Protein AF-A0A2K2UAL9-F1 (afdb_monomer_lite)

Secondary structure (DSSP, 8-state):
---------HHHHHHHHHHHHHHHHHHTGGG--HHHHHHHHHHHHGGGEEEEEGGGHHHHHHHHTT--PPSSSP---SHHHHHHHHTT-SSHHHHHHHTT--HHHHHTGGGEEEEEEE-TTS-EEEEEEES--S-TTS-SEEGGGS-HHHHS-HHHHHHHHHHHHHHT-

Radius of gyration: 18.66 Å; chains: 1; bounding box: 55×44×44 Å

Organism: NCBI:txid2070686

Foldseek 3Di:
DDDDDDDDCVVVVLVVVVVVVVVVVVVVPPPDDLLNVLLVLLVNLPPQKKKAQLLCVLVVVLVVVPQDFDAPPGDDDPSSCVVCVVVVHRDDQVVCVVQVQHDPSNVCSRQWMKMWGAEPVRDIHIDTDGGHQADNRVGIDRPSPGCVSVVDDSVVSVVVSVVRVVRHD

Sequence (169 aa):
MDADGLSPDDGSAASRLLEALVAFVRSAGERWSVQRIAEFAAIAVGDRAEVGDASQYVFHRARREGYDLPPFPLAGCGEIRRFLVDEGVRNLPEWYAKIGIEGEAYVRLHEKTLVSVRSSTGMRTVLLIDGLLYDRQAGFVPLAESDLVRRLDEEELMSLMEFVLSGVR

pLDDT: mean 81.65, std 15.48, range [37.25, 96.75]

Structure (mmCIF, N/CA/C/O backbone):
data_AF-A0A2K2UAL9-F1
#
_entry.id   AF-A0A2K2UAL9-F1
#
loop_
_atom_site.group_PDB
_atom_site.id
_atom_site.type_symbol
_atom_site.label_atom_id
_atom_site.label_alt_id
_atom_site.label_comp_id
_atom_site.label_asym_id
_atom_site.label_entity_id
_atom_site.label_seq_id
_atom_site.pdbx_PDB_ins_code
_atom_site.Cartn_x
_atom_site.Cartn_y
_atom_site.Cartn_z
_atom_site.occupancy
_atom_site.B_iso_or_equiv
_atom_site.auth_seq_id
_atom_site.auth_comp_id
_atom_site.auth_asym_id
_atom_site.auth_atom_id
_atom_site.pdbx_PDB_model_num
ATOM 1 N N . MET A 1 1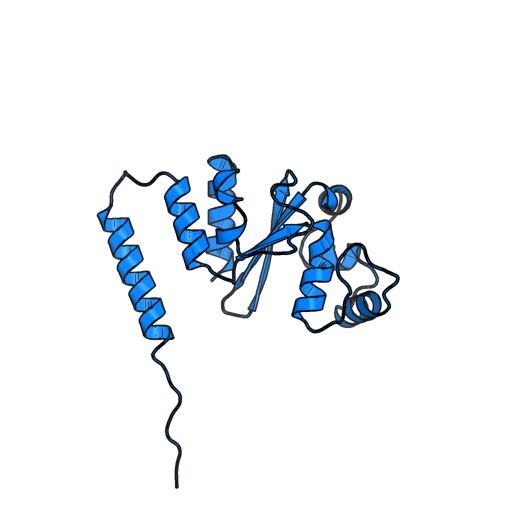 ? -33.705 -27.875 -19.782 1.00 38.97 1 MET A N 1
ATOM 2 C CA . MET A 1 1 ? -32.821 -28.022 -20.949 1.00 38.97 1 MET A CA 1
ATOM 3 C C . MET A 1 1 ? -31.612 -27.173 -20.643 1.00 38.97 1 MET A C 1
ATOM 5 O O . MET A 1 1 ? -31.781 -26.023 -20.256 1.00 38.97 1 MET A O 1
ATOM 9 N N . ASP A 1 2 ? -30.481 -27.852 -20.606 1.00 38.34 2 ASP A N 1
ATOM 10 C CA . ASP A 1 2 ? -29.328 -27.591 -19.756 1.00 38.34 2 ASP A CA 1
ATOM 11 C C . ASP A 1 2 ? -28.426 -26.433 -20.193 1.00 38.34 2 ASP A C 1
ATOM 13 O O . ASP A 1 2 ? -28.586 -25.848 -21.261 1.00 38.34 2 ASP A O 1
ATOM 17 N N . ALA A 1 3 ? -27.514 -26.117 -19.275 1.00 52.34 3 ALA A N 1
ATOM 18 C CA . ALA A 1 3 ? -26.503 -25.075 -19.296 1.00 52.34 3 ALA A CA 1
ATOM 19 C C . ALA A 1 3 ? -25.585 -25.077 -20.530 1.00 52.34 3 ALA A C 1
ATOM 21 O O . ALA A 1 3 ? -25.175 -26.129 -21.003 1.00 52.34 3 ALA A O 1
ATOM 22 N N . ASP A 1 4 ? -25.169 -23.875 -20.924 1.00 42.75 4 ASP A N 1
ATOM 23 C CA . ASP A 1 4 ? -23.900 -23.579 -21.596 1.00 42.75 4 ASP A CA 1
ATOM 24 C C . ASP A 1 4 ? -23.633 -22.091 -21.328 1.00 42.75 4 ASP A C 1
ATOM 26 O O . ASP A 1 4 ? -24.502 -21.254 -21.549 1.00 42.75 4 ASP A O 1
ATOM 30 N N . GLY A 1 5 ? -22.520 -21.623 -20.787 1.00 37.25 5 GLY A N 1
ATOM 31 C CA . GLY A 1 5 ? -21.232 -22.215 -20.471 1.00 37.25 5 GLY A CA 1
ATOM 32 C C . GLY A 1 5 ? -20.330 -20.997 -20.263 1.00 37.25 5 GLY A C 1
ATOM 33 O O . GLY A 1 5 ? -20.264 -20.128 -21.131 1.00 37.25 5 GLY A O 1
ATOM 34 N N . LEU A 1 6 ? -19.755 -20.850 -19.067 1.00 40.94 6 LEU A N 1
ATOM 35 C CA . LEU A 1 6 ? -18.896 -19.719 -18.720 1.00 40.94 6 LEU A CA 1
ATOM 36 C C . LEU A 1 6 ? -17.781 -19.526 -19.758 1.00 40.94 6 LEU A C 1
ATOM 38 O O . LEU A 1 6 ? -17.140 -20.491 -20.166 1.00 40.94 6 LEU A O 1
ATOM 42 N N . SER A 1 7 ? -17.514 -18.259 -20.082 1.00 56.41 7 SER A N 1
ATOM 43 C CA . SER A 1 7 ? -16.266 -17.783 -20.687 1.00 56.41 7 SER A CA 1
ATOM 44 C C . SER A 1 7 ? -15.042 -18.322 -19.936 1.00 56.41 7 SER A C 1
ATOM 46 O O . SER A 1 7 ? -15.002 -18.216 -18.705 1.00 56.41 7 SER A O 1
ATOM 48 N N . PRO A 1 8 ? -14.022 -18.829 -20.653 1.00 45.06 8 PRO A N 1
ATOM 49 C CA . PRO A 1 8 ? -12.687 -18.889 -20.087 1.00 45.06 8 PRO A CA 1
ATOM 50 C C . PRO A 1 8 ? -11.619 -18.626 -21.164 1.00 45.06 8 PRO A C 1
ATOM 52 O O . PRO A 1 8 ? -10.927 -19.556 -21.568 1.00 45.06 8 PRO A O 1
ATOM 55 N N . ASP A 1 9 ? -11.464 -17.390 -21.651 1.00 49.78 9 ASP A N 1
ATOM 56 C CA . ASP A 1 9 ? -10.311 -17.063 -22.525 1.00 49.78 9 ASP A CA 1
ATOM 57 C C . ASP A 1 9 ? -9.413 -15.924 -21.999 1.00 49.78 9 ASP A C 1
ATOM 59 O O . ASP A 1 9 ? -8.251 -15.817 -22.394 1.00 49.78 9 ASP A O 1
ATOM 63 N N . ASP A 1 10 ? -9.851 -15.163 -20.990 1.00 51.22 10 ASP A N 1
ATOM 64 C CA . ASP A 1 10 ? -9.027 -14.096 -20.392 1.00 51.22 10 ASP A CA 1
ATOM 65 C C . ASP A 1 10 ? -7.829 -14.646 -19.598 1.00 51.22 10 ASP A C 1
ATOM 67 O O . ASP A 1 10 ? -6.720 -14.110 -19.661 1.00 51.22 10 ASP A O 1
ATOM 71 N N . GLY A 1 11 ? -8.010 -15.780 -18.910 1.00 50.09 11 GLY A N 1
ATOM 72 C CA . GLY A 1 11 ? -6.922 -16.472 -18.207 1.00 50.09 11 GLY A CA 1
ATOM 73 C C . GLY A 1 11 ? -5.873 -17.053 -19.160 1.00 50.09 11 GLY A C 1
ATOM 74 O O . GLY A 1 11 ? -4.690 -17.106 -18.830 1.00 50.09 11 GLY A O 1
ATOM 75 N N . SER A 1 12 ? -6.291 -17.422 -20.374 1.00 60.47 12 SER A N 1
ATOM 76 C CA . SER A 1 12 ? -5.420 -17.957 -21.421 1.00 60.47 12 SER A CA 1
ATOM 77 C C . SER A 1 12 ? -4.613 -16.849 -22.097 1.00 60.47 12 SER A C 1
ATOM 79 O O . SER A 1 12 ? -3.424 -17.025 -22.355 1.00 60.47 12 SER A O 1
ATOM 81 N N . ALA A 1 13 ? -5.220 -15.683 -22.335 1.00 54.47 13 ALA A N 1
ATOM 82 C CA . ALA A 1 13 ? -4.530 -14.518 -22.881 1.00 54.47 13 ALA A CA 1
ATOM 83 C C . ALA A 1 13 ? -3.502 -13.940 -21.896 1.00 54.47 13 ALA A C 1
ATOM 85 O O . ALA A 1 13 ? -2.363 -13.692 -22.285 1.00 54.47 13 ALA A O 1
ATOM 86 N N . ALA A 1 14 ? -3.863 -13.791 -20.618 1.00 53.94 14 ALA A N 1
ATOM 87 C CA . ALA A 1 14 ? -2.946 -13.320 -19.580 1.00 53.94 14 ALA A CA 1
ATOM 88 C C . ALA A 1 14 ? -1.774 -14.292 -19.359 1.00 53.94 14 ALA A C 1
ATOM 90 O O . ALA A 1 14 ? -0.629 -13.863 -19.219 1.00 53.94 14 ALA A O 1
ATOM 91 N N . SER A 1 15 ? -2.041 -15.601 -19.390 1.00 56.06 15 SER A N 1
ATOM 92 C CA . SER A 1 15 ? -1.007 -16.632 -19.267 1.00 56.06 15 SER A CA 1
ATOM 93 C C . SER A 1 15 ? -0.085 -16.664 -20.494 1.00 56.06 15 SER A C 1
ATOM 95 O O . SER A 1 15 ? 1.132 -16.661 -20.333 1.00 56.06 15 SER A O 1
ATOM 97 N N . ARG A 1 16 ? -0.632 -16.538 -21.713 1.00 65.81 16 ARG A N 1
ATOM 98 C CA . ARG A 1 16 ? 0.150 -16.387 -22.954 1.00 65.81 16 ARG A CA 1
ATOM 99 C C . ARG A 1 16 ? 0.985 -15.107 -22.971 1.00 65.81 16 ARG A C 1
ATOM 101 O O . ARG A 1 16 ? 2.118 -15.127 -23.446 1.00 65.81 16 ARG A O 1
ATOM 108 N N . LEU A 1 17 ? 0.452 -14.006 -22.438 1.00 66.94 17 LEU A N 1
ATOM 109 C CA . LEU A 1 17 ? 1.187 -12.752 -22.296 1.00 66.94 17 LEU A CA 1
ATOM 110 C C . LEU A 1 17 ? 2.360 -12.940 -21.333 1.00 66.94 17 LEU A C 1
ATOM 112 O O . LEU A 1 17 ? 3.479 -12.586 -21.680 1.00 66.94 17 LEU A O 1
ATOM 116 N N . LEU A 1 18 ? 2.124 -13.559 -20.172 1.00 63.22 18 LEU A N 1
ATOM 117 C CA . LEU A 1 18 ? 3.150 -13.861 -19.174 1.00 63.22 18 LEU A CA 1
ATOM 118 C C . LEU A 1 18 ? 4.236 -14.794 -19.733 1.00 63.22 18 LEU A C 1
ATOM 120 O O . LEU A 1 18 ? 5.419 -14.552 -19.521 1.00 63.22 18 LEU A O 1
ATOM 124 N N . GLU A 1 19 ? 3.863 -15.826 -20.488 1.00 65.88 19 GLU A N 1
ATOM 125 C CA . GLU A 1 19 ? 4.807 -16.753 -21.120 1.00 65.88 19 GLU A CA 1
ATOM 126 C C . GLU A 1 19 ? 5.637 -16.086 -22.222 1.00 65.88 19 GLU A C 1
ATOM 128 O O . GLU A 1 19 ? 6.861 -16.240 -22.246 1.00 65.88 19 GLU A O 1
ATOM 133 N N . ALA A 1 20 ? 5.006 -15.302 -23.103 1.00 65.38 20 ALA A N 1
ATOM 134 C CA . ALA A 1 20 ? 5.695 -14.556 -24.158 1.00 65.38 20 ALA A CA 1
ATOM 135 C C . ALA A 1 20 ? 6.694 -13.546 -23.581 1.00 65.38 20 ALA A C 1
ATOM 137 O O . ALA A 1 20 ? 7.766 -13.317 -24.129 1.00 65.38 20 ALA A O 1
ATOM 138 N N . LEU A 1 21 ? 6.355 -12.982 -22.435 1.00 65.31 21 LEU A N 1
ATOM 139 C CA . LEU A 1 21 ? 7.106 -11.984 -21.694 1.00 65.31 21 LEU A CA 1
ATOM 140 C C . LEU A 1 21 ? 8.259 -12.615 -20.910 1.00 65.31 21 LEU A C 1
ATOM 142 O O . LEU A 1 21 ? 9.374 -12.106 -20.958 1.00 65.31 21 LEU A O 1
ATOM 146 N N . VAL A 1 22 ? 8.051 -13.785 -20.300 1.00 66.50 22 VAL A N 1
ATOM 147 C CA . VAL A 1 22 ? 9.133 -14.606 -19.735 1.00 66.50 22 VAL A CA 1
ATOM 148 C C . VAL A 1 22 ? 10.107 -15.039 -20.835 1.00 66.50 22 VAL A C 1
ATOM 150 O O . VAL A 1 22 ? 11.322 -14.965 -20.646 1.00 66.50 22 VAL A O 1
ATOM 153 N N . ALA A 1 23 ? 9.605 -15.454 -22.001 1.00 66.50 23 ALA A N 1
ATOM 154 C CA . ALA A 1 23 ? 10.432 -15.796 -23.156 1.00 66.50 23 ALA A CA 1
ATOM 155 C C . ALA A 1 23 ? 11.185 -14.572 -23.706 1.00 66.50 23 ALA A C 1
ATOM 157 O O . ALA A 1 23 ? 12.368 -14.671 -24.031 1.00 66.50 23 ALA A O 1
ATOM 158 N N . PHE A 1 24 ? 10.539 -13.406 -23.739 1.00 63.19 24 PHE A N 1
ATOM 159 C CA . PHE A 1 24 ? 11.127 -12.149 -24.189 1.00 63.19 24 PHE A CA 1
ATOM 160 C C . PHE A 1 24 ? 12.234 -11.659 -23.247 1.00 63.19 24 PHE A C 1
ATOM 162 O O . PHE A 1 24 ? 13.337 -11.365 -23.708 1.00 63.19 24 PHE A O 1
ATOM 169 N N . VAL A 1 25 ? 12.000 -11.668 -21.932 1.00 64.19 25 VAL A N 1
ATOM 170 C CA . VAL A 1 25 ? 13.009 -11.339 -20.912 1.00 64.19 25 VAL A CA 1
ATOM 171 C C . VAL A 1 25 ? 14.205 -12.289 -21.008 1.00 64.19 25 VAL A C 1
ATOM 173 O O . VAL A 1 25 ? 15.347 -11.836 -21.023 1.00 64.19 25 VAL A O 1
ATOM 176 N N . ARG A 1 26 ? 13.966 -13.597 -21.176 1.00 61.97 26 ARG A N 1
ATOM 177 C CA . ARG A 1 26 ? 15.039 -14.585 -21.399 1.00 61.97 26 ARG A CA 1
ATOM 178 C C . ARG A 1 26 ? 15.808 -14.343 -22.698 1.00 61.97 26 ARG A C 1
ATOM 180 O O . ARG A 1 26 ? 17.014 -14.567 -22.734 1.00 61.97 26 ARG A O 1
ATOM 187 N N . SER A 1 27 ? 15.135 -13.876 -23.750 1.00 61.75 27 SER A N 1
ATOM 188 C CA . SER A 1 27 ? 15.766 -13.578 -25.043 1.00 61.75 27 SER A CA 1
ATOM 189 C C . SER A 1 27 ? 16.626 -12.309 -25.029 1.00 61.75 27 SER A C 1
ATOM 191 O O . SER A 1 27 ? 17.496 -12.148 -25.883 1.00 61.75 27 SER A O 1
ATOM 193 N N . ALA A 1 28 ? 16.411 -11.411 -24.064 1.00 57.44 28 ALA A N 1
ATOM 194 C CA . ALA A 1 28 ? 17.055 -10.104 -24.039 1.00 57.44 28 ALA A CA 1
ATOM 195 C C . ALA A 1 28 ? 18.446 -10.068 -23.364 1.00 57.44 28 ALA A C 1
ATOM 197 O O . ALA A 1 28 ? 19.136 -9.051 -23.476 1.00 57.44 28 ALA A O 1
ATOM 198 N N . GLY A 1 29 ? 18.895 -11.158 -22.726 1.00 61.84 29 GLY A N 1
ATOM 199 C CA . GLY A 1 29 ? 20.234 -11.273 -22.117 1.00 61.84 29 GLY A CA 1
ATOM 200 C C . GLY A 1 29 ? 20.535 -10.242 -21.007 1.00 61.84 29 GLY A C 1
ATOM 201 O O . GLY A 1 29 ? 19.619 -9.677 -20.419 1.00 61.84 29 GLY A O 1
ATOM 202 N N . GLU A 1 30 ? 21.824 -9.962 -20.745 1.00 56.22 30 GLU A N 1
ATOM 203 C CA . GLU A 1 30 ? 22.373 -9.056 -19.695 1.00 56.22 30 GLU A CA 1
ATOM 204 C C . GLU A 1 30 ? 21.980 -7.557 -19.804 1.00 56.22 30 GLU A C 1
ATOM 206 O O . GLU A 1 30 ? 22.564 -6.703 -19.143 1.00 56.22 30 GLU A O 1
ATOM 211 N N . ARG A 1 31 ? 21.028 -7.173 -20.662 1.00 56.81 31 ARG A N 1
ATOM 212 C CA . ARG A 1 31 ? 20.829 -5.765 -21.073 1.00 56.81 31 ARG A CA 1
ATOM 213 C C . ARG A 1 31 ? 19.718 -5.004 -20.361 1.00 56.81 31 ARG A C 1
ATOM 215 O O . ARG A 1 31 ? 19.489 -3.839 -20.688 1.00 56.81 31 ARG A O 1
ATOM 222 N N . TRP A 1 32 ? 19.001 -5.627 -19.436 1.00 64.94 32 TRP A N 1
ATOM 223 C CA . TRP A 1 32 ? 17.964 -4.925 -18.689 1.00 64.94 32 TRP A CA 1
ATOM 224 C C . TRP A 1 32 ? 18.550 -4.411 -17.384 1.00 64.94 32 TRP A C 1
ATOM 226 O O . TRP A 1 32 ? 18.975 -5.198 -16.544 1.00 64.94 32 TRP A O 1
ATOM 236 N N . SER A 1 33 ? 18.557 -3.089 -17.210 1.00 77.88 33 SER A N 1
ATOM 237 C CA . SER A 1 33 ? 18.779 -2.520 -15.885 1.00 77.88 33 SER A CA 1
ATOM 238 C C . SER A 1 33 ? 17.680 -3.014 -14.940 1.00 77.88 33 SER A C 1
ATOM 240 O O . SER A 1 33 ? 16.538 -3.220 -15.370 1.00 77.88 33 SER A O 1
ATOM 242 N N . VAL A 1 34 ? 18.007 -3.161 -13.651 1.00 78.56 34 VAL A N 1
ATOM 243 C CA . VAL A 1 34 ? 17.043 -3.489 -12.579 1.00 78.56 34 VAL A CA 1
ATOM 244 C C . VAL A 1 34 ? 15.798 -2.603 -12.685 1.00 78.56 34 VAL A C 1
ATOM 246 O O . VAL A 1 34 ? 14.670 -3.072 -12.560 1.00 78.56 34 VAL A O 1
ATOM 249 N N . GLN A 1 35 ? 16.002 -1.344 -13.070 1.00 84.38 35 GLN A N 1
ATOM 250 C CA . GLN A 1 35 ? 14.947 -0.376 -13.319 1.00 84.38 35 GLN A CA 1
ATOM 251 C C . GLN A 1 35 ? 13.943 -0.799 -14.393 1.00 84.38 35 GLN A C 1
ATOM 253 O O . GLN A 1 35 ? 12.743 -0.763 -14.141 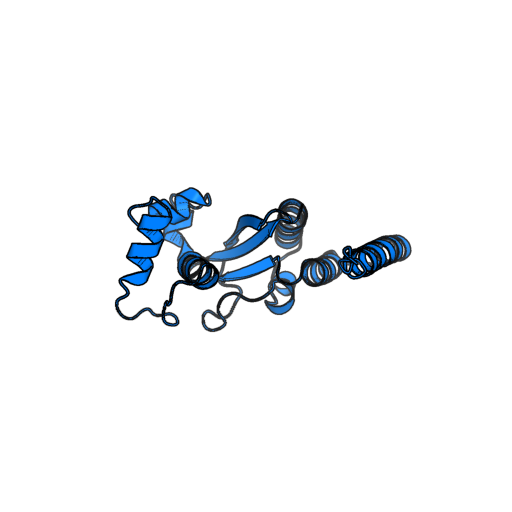1.00 84.38 35 GLN A O 1
ATOM 258 N N . ARG A 1 36 ? 14.392 -1.265 -15.565 1.00 83.88 36 ARG A N 1
ATOM 259 C CA . ARG A 1 36 ? 13.456 -1.712 -16.609 1.00 83.88 36 ARG A CA 1
ATOM 260 C C . ARG A 1 36 ? 12.706 -2.979 -16.221 1.00 83.88 36 ARG A C 1
ATOM 262 O O . ARG A 1 36 ? 11.542 -3.125 -16.585 1.00 83.88 36 ARG A O 1
ATOM 269 N N . ILE A 1 37 ? 13.361 -3.895 -15.507 1.00 83.12 37 ILE A N 1
ATOM 270 C CA . ILE A 1 37 ? 12.702 -5.104 -14.989 1.00 83.12 37 ILE A CA 1
ATOM 271 C C . ILE A 1 37 ? 11.601 -4.700 -14.009 1.00 83.12 37 ILE A C 1
ATOM 273 O O . ILE A 1 37 ? 10.492 -5.222 -14.088 1.00 83.12 37 ILE A O 1
ATOM 277 N N . ALA A 1 38 ? 11.882 -3.736 -13.135 1.00 87.31 38 ALA A N 1
ATOM 278 C CA . ALA A 1 38 ? 10.919 -3.262 -12.160 1.00 87.31 38 ALA A CA 1
ATOM 279 C C . ALA A 1 38 ? 9.754 -2.481 -12.782 1.00 87.31 38 ALA A C 1
ATOM 281 O O . ALA A 1 38 ? 8.606 -2.709 -12.406 1.00 87.31 38 ALA A O 1
ATOM 282 N N . GLU A 1 39 ? 10.013 -1.614 -13.767 1.00 88.56 39 GLU A N 1
ATOM 283 C CA . GLU A 1 39 ? 8.954 -0.922 -14.519 1.00 88.56 39 GLU A CA 1
ATOM 284 C C . GLU A 1 39 ? 8.028 -1.942 -15.187 1.00 88.56 39 GLU A C 1
ATOM 286 O O . GLU A 1 39 ? 6.803 -1.840 -15.124 1.00 88.56 39 GLU A O 1
ATOM 291 N N . PHE A 1 40 ? 8.626 -2.973 -15.780 1.00 84.75 40 PHE A N 1
ATOM 292 C CA . PHE A 1 40 ? 7.890 -4.043 -16.417 1.00 84.75 40 PHE A CA 1
ATOM 293 C C . PHE A 1 40 ? 7.043 -4.841 -15.410 1.00 84.75 40 PHE A C 1
ATOM 295 O O . PHE A 1 40 ? 5.855 -5.081 -15.637 1.00 84.75 40 PHE A O 1
ATOM 302 N N . ALA A 1 41 ? 7.636 -5.240 -14.283 1.00 86.62 41 ALA A N 1
ATOM 303 C CA . ALA A 1 41 ? 6.936 -5.958 -13.225 1.00 86.62 41 ALA A CA 1
ATOM 304 C C . ALA A 1 41 ? 5.765 -5.134 -12.667 1.00 86.62 41 ALA A C 1
ATOM 306 O O . ALA A 1 41 ? 4.671 -5.672 -12.511 1.00 86.62 41 ALA A O 1
ATOM 307 N N . ALA A 1 42 ? 5.951 -3.829 -12.451 1.00 89.31 42 ALA A N 1
ATOM 308 C CA . ALA A 1 42 ? 4.888 -2.929 -12.011 1.00 89.31 42 ALA A CA 1
ATOM 309 C C . ALA A 1 42 ? 3.693 -2.925 -12.981 1.00 89.31 42 ALA A C 1
ATOM 311 O O . ALA A 1 42 ? 2.547 -3.008 -12.538 1.00 89.31 42 ALA A O 1
ATOM 312 N N . ILE A 1 43 ? 3.948 -2.906 -14.295 1.00 89.38 43 ILE A N 1
ATOM 313 C CA . ILE A 1 43 ? 2.900 -2.998 -15.326 1.00 89.38 43 ILE A CA 1
ATOM 314 C C . ILE A 1 43 ? 2.191 -4.359 -15.271 1.00 89.38 43 ILE A C 1
ATOM 316 O O . ILE A 1 43 ? 0.964 -4.415 -15.284 1.00 89.38 43 ILE A O 1
ATOM 320 N N . ALA A 1 44 ? 2.944 -5.460 -15.189 1.00 87.06 44 ALA A N 1
ATOM 321 C CA . ALA A 1 44 ? 2.387 -6.816 -15.192 1.00 87.06 44 ALA A CA 1
ATOM 322 C C . ALA A 1 44 ? 1.549 -7.136 -13.941 1.00 87.06 44 ALA A C 1
ATOM 324 O O . ALA A 1 44 ? 0.633 -7.962 -13.977 1.00 87.06 44 ALA A O 1
ATOM 325 N N . VAL A 1 45 ? 1.865 -6.500 -12.814 1.00 87.56 45 VAL A N 1
ATOM 326 C CA . VAL A 1 45 ? 1.106 -6.655 -11.570 1.00 87.56 45 VAL A CA 1
ATOM 327 C C . VAL A 1 45 ? -0.222 -5.894 -11.633 1.00 87.56 45 VAL A C 1
ATOM 329 O O . VAL A 1 45 ? -1.212 -6.381 -11.078 1.00 87.56 45 VAL A O 1
ATOM 332 N N . GLY A 1 46 ? -0.271 -4.783 -12.374 1.00 89.56 46 GLY A N 1
ATOM 333 C CA . GLY A 1 46 ? -1.487 -4.015 -12.627 1.00 89.56 46 GLY A CA 1
ATOM 334 C C . GLY A 1 46 ? -2.073 -3.410 -11.351 1.00 89.56 46 GLY A C 1
ATOM 335 O O . GLY A 1 46 ? -1.347 -2.922 -10.489 1.00 89.56 46 GLY A O 1
ATOM 336 N N . ASP A 1 47 ? -3.397 -3.491 -11.203 1.00 90.38 47 ASP A N 1
ATOM 337 C CA . ASP A 1 47 ? -4.149 -2.957 -10.054 1.00 90.38 47 ASP A CA 1
ATOM 338 C C . ASP A 1 47 ? -3.909 -3.716 -8.734 1.00 90.38 47 ASP A C 1
ATOM 340 O O . ASP A 1 47 ? -4.441 -3.346 -7.686 1.00 90.38 47 ASP A O 1
ATOM 344 N N . ARG A 1 48 ? -3.142 -4.812 -8.775 1.00 92.94 48 ARG A N 1
ATOM 345 C CA . ARG A 1 48 ? -2.837 -5.621 -7.592 1.00 92.94 48 ARG A CA 1
ATOM 346 C C . ARG A 1 48 ? -1.764 -4.996 -6.716 1.00 92.94 48 ARG A C 1
ATOM 348 O O . ARG A 1 48 ? -1.697 -5.383 -5.556 1.00 92.94 48 ARG A O 1
ATOM 355 N N . ALA A 1 49 ? -0.949 -4.080 -7.239 1.00 94.81 49 ALA A N 1
ATOM 356 C CA . ALA A 1 49 ? 0.007 -3.312 -6.452 1.00 94.81 49 ALA A CA 1
ATOM 357 C C . ALA A 1 49 ? -0.379 -1.834 -6.476 1.00 94.81 49 ALA A C 1
ATOM 359 O O . ALA A 1 49 ? -0.428 -1.223 -7.541 1.00 94.81 49 ALA A O 1
ATOM 360 N N . GLU A 1 50 ? -0.625 -1.264 -5.302 1.00 95.12 50 GLU A N 1
ATOM 361 C CA . GLU A 1 50 ? -1.011 0.136 -5.128 1.00 95.12 50 GLU A CA 1
ATOM 362 C C . GLU A 1 50 ? -0.012 0.854 -4.218 1.00 95.12 50 GLU A C 1
ATOM 364 O O . GLU A 1 50 ? 0.511 0.268 -3.269 1.00 95.12 50 GLU A O 1
ATOM 369 N N . VAL A 1 51 ? 0.226 2.134 -4.486 1.00 94.56 51 VAL A N 1
ATOM 370 C CA . VAL A 1 51 ? 1.170 2.988 -3.760 1.00 94.56 51 VAL A CA 1
ATOM 371 C C . VAL A 1 51 ? 0.454 4.235 -3.274 1.00 94.56 51 VAL A C 1
ATOM 373 O O . VAL A 1 51 ? -0.325 4.827 -4.020 1.00 94.56 51 VAL A O 1
ATOM 376 N N . GLY A 1 52 ? 0.734 4.657 -2.043 1.00 93.00 52 GLY A N 1
ATOM 377 C CA . GLY A 1 52 ? 0.184 5.895 -1.504 1.00 93.00 52 GLY A CA 1
ATOM 378 C C . GLY A 1 52 ? 0.678 6.235 -0.102 1.00 93.00 52 GLY A C 1
ATOM 379 O O . GLY A 1 52 ? 1.674 5.697 0.388 1.00 93.00 52 GLY A O 1
ATOM 380 N N . ASP A 1 53 ? -0.052 7.142 0.548 1.00 92.19 53 ASP A N 1
ATOM 381 C CA . ASP A 1 53 ? 0.243 7.615 1.903 1.00 92.19 53 ASP A CA 1
ATOM 382 C C . ASP A 1 53 ? 0.018 6.513 2.916 1.00 92.19 53 ASP A C 1
ATOM 384 O O . ASP A 1 53 ? -1.121 6.075 3.117 1.00 92.19 53 ASP A O 1
ATOM 388 N N . ALA A 1 54 ? 1.083 6.110 3.608 1.00 93.38 54 ALA A N 1
ATOM 389 C CA . ALA A 1 54 ? 0.958 5.111 4.650 1.00 93.38 54 ALA A CA 1
ATOM 390 C C . A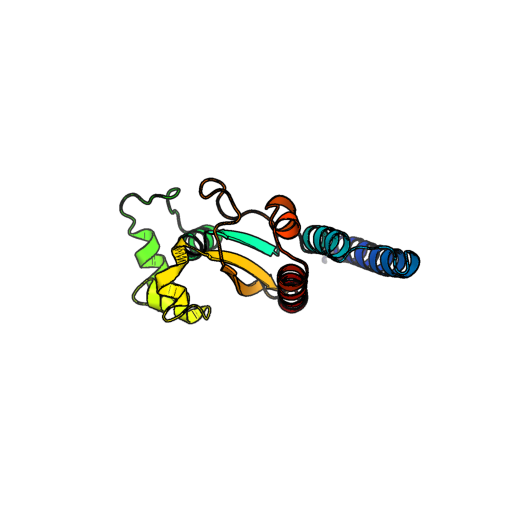LA A 1 54 ? -0.037 5.558 5.729 1.00 93.38 54 ALA A C 1
ATOM 392 O O . ALA A 1 54 ? -0.818 4.737 6.198 1.00 93.38 54 ALA A O 1
ATOM 393 N N . SER A 1 55 ? -0.094 6.853 6.063 1.00 90.44 55 SER A N 1
ATOM 394 C CA . SER A 1 55 ? -1.039 7.380 7.056 1.00 90.44 55 SER A CA 1
ATOM 395 C C . SER A 1 55 ? -2.501 7.342 6.596 1.00 90.44 55 SER A C 1
ATOM 397 O O . SER A 1 55 ? -3.406 7.282 7.434 1.00 90.44 55 SER A O 1
ATOM 399 N N . GLN A 1 56 ? -2.753 7.323 5.282 1.00 89.94 56 GLN A N 1
ATOM 400 C CA . GLN A 1 56 ? -4.105 7.308 4.715 1.00 89.94 56 GLN A CA 1
ATOM 401 C C . GLN A 1 56 ? -4.581 5.908 4.309 1.00 89.94 56 GLN A C 1
ATOM 403 O O . GLN A 1 56 ? -5.732 5.753 3.887 1.00 89.94 56 GLN A O 1
ATOM 408 N N . TYR A 1 57 ? -3.736 4.883 4.447 1.00 92.94 57 TYR A N 1
ATOM 409 C CA . TYR A 1 57 ? -4.027 3.539 3.952 1.00 92.94 57 TYR A CA 1
ATOM 410 C C . TYR A 1 57 ? -5.289 2.931 4.566 1.00 92.94 57 TYR A C 1
ATOM 412 O O . TYR A 1 57 ? -6.096 2.336 3.856 1.00 92.94 57 TYR A O 1
ATOM 420 N N . VAL A 1 58 ? -5.525 3.151 5.860 1.00 92.44 58 VAL A N 1
ATOM 421 C CA . VAL A 1 58 ? -6.757 2.708 6.530 1.00 92.44 58 VAL A CA 1
ATOM 422 C C . VAL A 1 58 ? -8.027 3.240 5.851 1.00 92.44 58 VAL A C 1
ATOM 424 O O . VAL A 1 58 ? -8.991 2.502 5.662 1.00 92.44 58 VAL A O 1
ATOM 427 N N . PHE A 1 59 ? -8.020 4.500 5.406 1.00 90.06 59 PHE A N 1
ATOM 428 C CA . PHE A 1 59 ? -9.169 5.113 4.739 1.00 90.06 59 PHE A CA 1
ATOM 429 C C . PHE A 1 59 ? -9.322 4.596 3.314 1.00 90.06 59 PHE A C 1
ATOM 431 O O . PHE A 1 59 ? -10.440 4.345 2.872 1.00 90.06 59 PHE A O 1
ATOM 438 N N . HIS A 1 60 ? -8.208 4.396 2.604 1.00 91.31 60 HIS A N 1
ATOM 439 C CA . HIS A 1 60 ? -8.214 3.718 1.307 1.00 91.31 60 HIS A CA 1
ATOM 440 C C . HIS A 1 60 ? -8.830 2.320 1.414 1.00 91.31 60 HIS A C 1
ATOM 442 O O . HIS A 1 60 ? -9.715 1.966 0.634 1.00 91.31 60 HIS A O 1
ATOM 448 N N . ARG A 1 61 ? -8.431 1.546 2.428 1.00 92.31 61 ARG A N 1
ATOM 449 C CA . ARG A 1 61 ? -8.936 0.187 2.646 1.00 92.31 61 ARG A CA 1
ATOM 450 C C . ARG A 1 61 ? -10.416 0.160 2.980 1.00 92.31 61 ARG A C 1
ATOM 452 O O . ARG A 1 61 ? -11.138 -0.589 2.331 1.00 92.31 61 ARG A O 1
ATOM 459 N N . ALA A 1 62 ? -10.865 1.019 3.886 1.00 91.75 62 ALA A N 1
ATOM 460 C CA . ALA A 1 62 ? -12.280 1.146 4.202 1.00 91.75 62 ALA A CA 1
ATOM 461 C C . ALA A 1 62 ? -13.114 1.550 2.966 1.00 91.75 62 ALA A C 1
ATOM 463 O O . ALA A 1 62 ? -14.144 0.937 2.698 1.00 91.75 62 ALA A O 1
ATOM 464 N N . ARG A 1 63 ? -12.651 2.492 2.126 1.00 90.00 63 ARG A N 1
ATOM 465 C CA . ARG A 1 63 ? -13.356 2.826 0.867 1.00 90.00 63 ARG A CA 1
ATOM 466 C C . ARG A 1 63 ? -13.428 1.643 -0.099 1.00 90.00 63 ARG A C 1
ATOM 468 O O . ARG A 1 63 ? -14.473 1.402 -0.695 1.00 90.00 63 ARG A O 1
ATOM 475 N N . ARG A 1 64 ? -12.340 0.875 -0.236 1.00 89.19 64 ARG A N 1
ATOM 476 C CA . ARG A 1 64 ? -12.308 -0.351 -1.059 1.00 89.19 64 ARG A CA 1
ATOM 477 C C . ARG A 1 64 ? -13.266 -1.437 -0.556 1.00 89.19 64 ARG A C 1
ATOM 479 O O . ARG A 1 64 ? -13.631 -2.307 -1.339 1.00 89.19 64 ARG A O 1
ATOM 486 N N . GLU A 1 65 ? -13.666 -1.381 0.710 1.00 89.88 65 GLU A N 1
ATOM 487 C CA . GLU A 1 65 ? -14.639 -2.290 1.330 1.00 89.88 65 GLU A CA 1
ATOM 488 C C . GLU A 1 65 ? -16.065 -1.719 1.358 1.00 89.88 65 GLU A C 1
ATOM 490 O O . GLU A 1 65 ? -16.981 -2.363 1.858 1.00 89.88 65 GLU A O 1
ATOM 495 N N . GLY A 1 66 ? -16.274 -0.544 0.755 1.00 90.12 66 GLY A N 1
ATOM 496 C CA . GLY A 1 66 ? -17.596 0.043 0.540 1.00 90.12 66 GLY A CA 1
ATOM 497 C C . GLY A 1 66 ? -18.046 1.040 1.606 1.00 90.12 66 GLY A C 1
ATOM 498 O O . GLY A 1 66 ? -19.199 1.461 1.5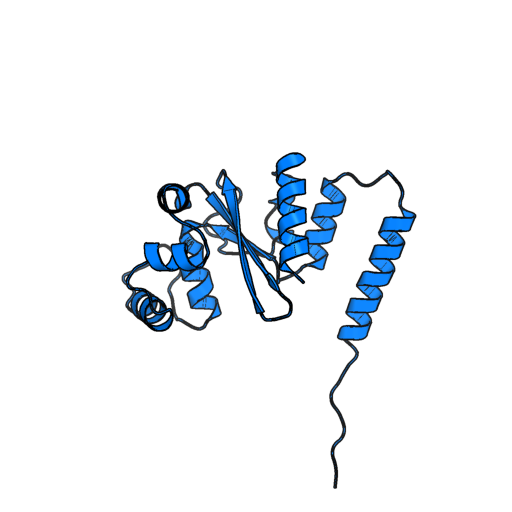74 1.00 90.12 66 GLY A O 1
ATOM 499 N N . TYR A 1 67 ? -17.170 1.444 2.532 1.00 89.50 67 TYR A N 1
ATOM 500 C CA . TYR A 1 67 ? -17.485 2.512 3.485 1.00 89.50 67 TYR A CA 1
ATOM 501 C C . TYR A 1 67 ? -17.437 3.876 2.794 1.00 89.50 67 TYR A C 1
ATOM 503 O O . TYR A 1 67 ? -16.501 4.173 2.043 1.00 89.50 67 TYR A O 1
ATOM 511 N N . ASP A 1 68 ? -18.417 4.727 3.092 1.00 84.62 68 ASP A N 1
ATOM 512 C CA . ASP A 1 68 ? -18.528 6.060 2.502 1.00 84.62 68 ASP A CA 1
ATOM 513 C C . ASP A 1 68 ? -17.716 7.063 3.329 1.00 84.62 68 ASP A C 1
ATOM 515 O O . ASP A 1 68 ? -18.200 7.711 4.259 1.00 84.62 68 ASP A O 1
ATOM 519 N N . LEU A 1 69 ? -16.415 7.122 3.039 1.00 81.81 69 LEU A N 1
ATOM 520 C CA . LEU A 1 69 ? -15.487 8.038 3.693 1.00 81.81 69 LEU A CA 1
ATOM 521 C C . LEU A 1 69 ? -15.170 9.225 2.774 1.00 81.81 69 LEU A C 1
ATOM 523 O O . LEU A 1 69 ? -14.645 9.003 1.675 1.00 81.81 69 LEU A O 1
ATOM 527 N N . PRO A 1 70 ? -15.355 10.480 3.233 1.00 73.38 70 PRO A N 1
ATOM 528 C CA . PRO A 1 70 ? -15.018 11.661 2.453 1.00 73.38 70 PRO A CA 1
ATOM 529 C C . PRO A 1 70 ? -13.517 11.684 2.130 1.00 73.38 70 PRO A C 1
ATOM 531 O O . PRO A 1 70 ? -12.723 11.069 2.856 1.00 73.38 70 PRO A O 1
ATOM 534 N N . PRO A 1 71 ? -13.092 12.374 1.058 1.00 69.06 71 PRO A N 1
ATOM 535 C CA . PRO A 1 71 ? -11.679 12.569 0.744 1.00 69.06 71 PRO A CA 1
ATOM 536 C C . PRO A 1 71 ? -10.917 13.178 1.929 1.00 69.06 71 PRO A C 1
ATOM 538 O O . PRO A 1 71 ? -11.471 13.946 2.713 1.00 69.06 71 PRO A O 1
ATOM 541 N N . PHE A 1 72 ? -9.646 12.812 2.081 1.00 63.00 72 PHE A N 1
ATOM 542 C CA . PHE A 1 72 ? -8.793 13.363 3.134 1.00 63.00 72 PHE A CA 1
ATOM 543 C C . PHE A 1 72 ? -8.447 14.840 2.832 1.00 63.00 72 PHE A C 1
ATOM 545 O O . PHE A 1 72 ? -8.229 15.152 1.659 1.00 63.00 72 PHE A O 1
ATOM 552 N N . PRO A 1 73 ? -8.337 15.745 3.835 1.00 59.38 73 PRO A N 1
ATOM 553 C CA . PRO A 1 73 ? -8.495 15.549 5.285 1.00 59.38 73 PRO A CA 1
ATOM 554 C C . PRO A 1 73 ? -9.958 15.411 5.750 1.00 59.38 73 PRO A C 1
ATOM 556 O O . PRO A 1 73 ? -10.856 16.093 5.268 1.00 59.38 73 PRO A O 1
ATOM 559 N N . LEU A 1 74 ? -10.191 14.508 6.710 1.00 63.16 74 LEU A N 1
ATOM 560 C CA . LEU A 1 74 ? -11.523 14.013 7.085 1.00 63.16 74 LEU A CA 1
ATOM 561 C C . LEU A 1 74 ? -12.331 15.008 7.929 1.00 63.16 74 LEU A C 1
ATOM 563 O O . LEU A 1 74 ? -11.924 15.379 9.031 1.00 63.16 74 LEU A O 1
ATOM 567 N N . ALA A 1 75 ? -13.543 15.333 7.481 1.00 52.50 75 ALA A N 1
ATOM 568 C CA . ALA A 1 75 ? -14.558 15.967 8.315 1.00 52.50 75 ALA A CA 1
ATOM 569 C C . ALA A 1 75 ? -15.316 14.893 9.120 1.00 52.50 75 ALA A C 1
ATOM 571 O O . ALA A 1 75 ? -16.135 14.170 8.568 1.00 52.50 75 ALA A O 1
ATOM 572 N N . GLY A 1 76 ? -15.005 14.778 10.419 1.00 56.75 76 GLY A N 1
ATOM 573 C CA . GLY A 1 76 ? -15.778 14.067 11.454 1.00 56.75 76 GLY A CA 1
ATOM 574 C C . GLY A 1 76 ? -16.581 12.832 11.015 1.00 56.75 76 GLY A C 1
ATOM 575 O O . GLY A 1 76 ? -17.802 12.903 10.922 1.00 56.75 76 GLY A O 1
ATOM 576 N N . CYS A 1 77 ? -15.935 11.677 10.816 1.00 62.41 77 CYS A N 1
ATOM 577 C CA . CYS A 1 77 ? -16.626 10.469 10.344 1.00 62.41 77 CYS A CA 1
ATOM 578 C C . CYS A 1 77 ? -16.925 9.446 11.447 1.00 62.41 77 CYS A C 1
ATOM 580 O O . CYS A 1 77 ? -16.028 8.932 12.111 1.00 62.41 77 CYS A O 1
ATOM 582 N N . GLY A 1 78 ? -18.200 9.070 11.583 1.00 69.75 78 GLY A N 1
ATOM 583 C CA . GLY A 1 78 ? -18.618 7.850 12.285 1.00 69.75 78 GLY A CA 1
ATOM 584 C C . GLY A 1 78 ? -18.313 6.566 11.502 1.00 69.75 78 GLY A C 1
ATOM 585 O O . GLY A 1 78 ? -18.080 5.532 12.118 1.00 69.75 78 GLY A O 1
ATOM 586 N N . GLU A 1 79 ? -18.233 6.648 10.171 1.00 82.44 79 GLU A N 1
ATOM 587 C CA . GLU A 1 79 ? -17.979 5.517 9.260 1.00 82.44 79 GLU A CA 1
ATOM 588 C C . GLU A 1 79 ? -16.645 4.812 9.543 1.00 82.44 79 GLU A C 1
ATOM 590 O O . GLU A 1 79 ? -16.606 3.586 9.587 1.00 82.44 79 GLU A O 1
ATOM 595 N N . ILE A 1 80 ? -15.571 5.556 9.848 1.00 86.31 80 ILE A N 1
ATOM 596 C CA . ILE A 1 80 ? -14.290 4.931 10.216 1.00 86.31 80 ILE A CA 1
ATOM 597 C C . ILE A 1 80 ? -14.397 4.163 11.538 1.00 86.31 80 ILE A C 1
ATOM 599 O O . ILE A 1 80 ? -13.784 3.114 11.688 1.00 86.31 80 ILE A O 1
ATOM 603 N N . ARG A 1 81 ? -15.212 4.634 12.494 1.00 86.31 81 ARG A N 1
ATOM 604 C CA . ARG A 1 81 ? -15.451 3.885 13.737 1.00 86.31 81 ARG A CA 1
ATOM 605 C C . ARG A 1 81 ? -16.196 2.584 13.458 1.00 86.31 81 ARG A C 1
ATOM 607 O O . ARG A 1 81 ? -15.858 1.583 14.074 1.00 86.31 81 ARG A O 1
ATOM 614 N N . ARG A 1 82 ? -17.163 2.588 12.530 1.00 90.06 82 ARG A N 1
ATOM 615 C CA . ARG A 1 82 ? -17.858 1.365 12.103 1.00 90.06 82 ARG A CA 1
ATOM 616 C C . ARG A 1 82 ? -16.881 0.380 11.460 1.00 90.06 82 ARG A C 1
ATOM 618 O O . ARG A 1 82 ? -16.823 -0.756 11.900 1.00 90.06 82 ARG A O 1
ATOM 625 N N . PHE A 1 83 ? -16.046 0.850 10.533 1.00 92.25 83 PHE A N 1
ATOM 626 C CA . PHE A 1 83 ? -14.993 0.035 9.921 1.00 92.25 83 PHE A CA 1
ATOM 627 C C . PHE A 1 83 ? -14.060 -0.602 10.960 1.00 92.25 83 PHE A C 1
ATOM 629 O O . PHE A 1 83 ? -13.819 -1.800 10.913 1.00 92.25 83 PHE A O 1
ATOM 636 N N . LEU A 1 84 ? -13.576 0.168 11.941 1.00 92.75 84 LEU A N 1
ATOM 637 C CA . LEU A 1 84 ? -12.710 -0.371 12.996 1.00 92.75 84 LEU A CA 1
ATOM 638 C C . LEU A 1 84 ? -13.412 -1.445 13.840 1.00 92.75 84 LEU A C 1
ATOM 640 O O . LEU A 1 84 ? -12.800 -2.461 14.159 1.00 92.75 84 LEU A O 1
ATOM 644 N N . VAL A 1 85 ? -14.695 -1.250 14.160 1.00 93.56 85 VAL A N 1
ATOM 645 C CA . VAL A 1 85 ? -15.501 -2.246 14.883 1.00 93.56 85 VAL A CA 1
ATOM 646 C C . VAL A 1 85 ? -15.687 -3.520 14.060 1.00 93.56 85 VAL A C 1
ATOM 648 O O . VAL A 1 85 ? -15.507 -4.607 14.606 1.00 93.56 85 VAL A O 1
ATOM 651 N N . ASP A 1 86 ? -15.995 -3.399 12.768 1.00 94.94 86 ASP A N 1
ATOM 652 C CA . ASP A 1 86 ? -16.170 -4.542 11.862 1.00 94.94 86 ASP A CA 1
ATOM 653 C C . ASP A 1 86 ? -14.846 -5.303 11.657 1.00 94.94 86 ASP A C 1
ATOM 655 O O . ASP A 1 86 ? -14.820 -6.530 11.593 1.00 94.94 86 ASP A O 1
ATOM 659 N N . GLU A 1 87 ? -13.723 -4.583 11.688 1.00 94.44 87 GLU A N 1
ATOM 660 C CA . GLU A 1 87 ? -12.367 -5.133 11.727 1.00 94.44 87 GLU A CA 1
ATOM 661 C C . GLU A 1 87 ? -11.971 -5.716 13.101 1.00 94.44 87 GLU A C 1
ATOM 663 O O . GLU A 1 87 ? -10.876 -6.271 13.243 1.00 94.44 87 GLU A O 1
ATOM 668 N N . GLY A 1 88 ? -12.825 -5.607 14.122 1.00 95.69 88 GLY A N 1
ATOM 669 C CA . GLY A 1 88 ? -12.593 -6.149 15.462 1.00 95.69 88 GLY A CA 1
ATOM 670 C C . GLY A 1 88 ? -11.543 -5.397 16.288 1.00 95.69 88 GLY A C 1
ATOM 671 O O . GLY A 1 88 ? -10.964 -5.976 17.206 1.00 95.69 88 GLY A O 1
ATOM 672 N N . VAL A 1 89 ? -11.276 -4.127 15.974 1.00 95.88 89 VAL A N 1
ATOM 673 C CA . VAL A 1 89 ? -10.263 -3.284 16.633 1.00 95.88 89 VAL A CA 1
ATOM 674 C C . VAL A 1 89 ? -10.872 -2.017 17.224 1.00 95.88 89 VAL A C 1
ATOM 676 O O . VAL A 1 89 ? -11.900 -1.511 16.782 1.00 95.88 89 VAL A O 1
ATOM 679 N N . ARG A 1 90 ? -10.232 -1.465 18.256 1.00 91.25 90 ARG A N 1
ATOM 680 C CA . ARG A 1 90 ? -10.774 -0.318 19.004 1.00 91.25 90 ARG A CA 1
ATOM 681 C C . ARG A 1 90 ? -10.352 1.028 18.430 1.00 91.25 90 ARG A C 1
ATOM 683 O O . ARG A 1 90 ? -10.999 2.040 18.695 1.00 91.25 90 ARG A O 1
ATOM 690 N N . ASN A 1 91 ? -9.228 1.071 17.723 1.00 91.31 91 ASN A N 1
ATOM 691 C CA . ASN A 1 91 ? -8.588 2.306 17.282 1.00 91.31 91 ASN A CA 1
ATOM 692 C C . ASN A 1 91 ? -7.662 2.063 16.075 1.00 91.31 91 ASN A C 1
ATOM 694 O O . ASN A 1 91 ? -7.386 0.925 15.703 1.00 91.31 91 ASN A O 1
ATOM 698 N N . LEU A 1 92 ? -7.189 3.155 15.464 1.00 91.94 92 LEU A N 1
ATOM 699 C CA . LEU A 1 92 ? -6.276 3.109 14.317 1.00 91.94 92 LEU A CA 1
ATOM 700 C C . LEU A 1 92 ? -4.948 2.378 14.609 1.00 91.94 92 LEU A C 1
ATOM 702 O O . LEU A 1 92 ? -4.579 1.551 13.779 1.00 91.94 92 LEU A O 1
ATOM 706 N N . PRO A 1 93 ? -4.243 2.609 15.740 1.00 94.88 93 PRO A N 1
ATOM 707 C CA . PRO A 1 93 ? -3.033 1.850 16.061 1.00 94.88 93 PRO A CA 1
ATOM 708 C C . PRO A 1 93 ? -3.230 0.330 16.027 1.00 94.88 93 PRO A C 1
ATOM 710 O O . PRO A 1 93 ? -2.434 -0.373 15.415 1.00 94.88 93 PRO A O 1
ATOM 713 N N . GLU A 1 94 ? -4.309 -0.181 16.629 1.00 96.00 94 GLU A N 1
ATOM 714 C CA . GLU A 1 94 ? -4.628 -1.616 16.608 1.00 96.00 94 GLU A CA 1
ATOM 715 C C . GLU A 1 94 ? -4.907 -2.131 15.194 1.00 96.00 94 GLU A C 1
ATOM 717 O O . GLU A 1 94 ? -4.531 -3.251 14.854 1.00 96.00 94 GLU A O 1
ATOM 722 N N . TRP A 1 95 ? -5.535 -1.312 14.349 1.00 95.94 95 TRP A N 1
ATOM 723 C CA . TRP A 1 95 ? -5.756 -1.671 12.953 1.00 95.94 95 TRP A CA 1
ATOM 724 C C . TRP A 1 95 ? -4.443 -1.795 12.171 1.00 95.94 95 TRP A C 1
ATOM 726 O O . TRP A 1 95 ? -4.243 -2.771 11.453 1.00 95.94 95 TRP A O 1
ATOM 736 N N . TYR A 1 96 ? -3.523 -0.839 12.333 1.00 96.12 96 TYR A N 1
ATOM 737 C CA . TYR A 1 96 ? -2.207 -0.903 11.688 1.00 96.12 96 TYR A CA 1
ATOM 738 C C . TYR A 1 96 ? -1.367 -2.074 12.219 1.00 96.12 96 TYR A C 1
ATOM 740 O O . TYR A 1 96 ? -0.695 -2.745 11.436 1.00 96.12 96 TYR A O 1
ATOM 748 N N . ALA A 1 97 ? -1.485 -2.397 13.509 1.00 96.62 97 ALA A N 1
ATOM 749 C CA . ALA A 1 97 ? -0.846 -3.568 14.099 1.00 96.62 97 ALA A CA 1
ATOM 750 C C . ALA A 1 97 ? -1.293 -4.881 13.429 1.00 96.62 97 ALA A C 1
ATOM 752 O O . ALA A 1 97 ? -0.457 -5.720 13.096 1.00 96.62 97 ALA A O 1
ATOM 753 N N . LYS A 1 98 ? -2.590 -5.033 13.102 1.00 95.00 98 LYS A N 1
ATOM 754 C CA . LYS A 1 98 ? -3.102 -6.215 12.371 1.00 95.00 98 LYS A CA 1
ATOM 755 C C . LYS A 1 98 ? -2.423 -6.449 11.020 1.00 95.00 98 LYS A C 1
ATOM 757 O O . LYS A 1 98 ? -2.372 -7.589 10.566 1.00 95.00 98 LYS A O 1
ATOM 762 N N . ILE A 1 99 ? -1.939 -5.391 10.370 1.00 94.12 99 ILE A N 1
ATOM 763 C CA . ILE A 1 99 ? -1.231 -5.470 9.084 1.00 94.12 99 ILE A CA 1
ATOM 764 C C . ILE A 1 99 ? 0.296 -5.384 9.244 1.00 94.12 99 ILE A C 1
ATOM 766 O O . ILE A 1 99 ? 1.000 -5.192 8.257 1.00 94.12 99 ILE A O 1
ATOM 770 N N . GLY A 1 100 ? 0.807 -5.541 10.470 1.00 94.75 100 GLY A N 1
ATOM 771 C CA . GLY A 1 100 ? 2.238 -5.598 10.777 1.00 94.75 100 GLY A CA 1
ATOM 772 C C . GLY A 1 100 ? 2.923 -4.241 10.951 1.00 94.75 100 GLY A C 1
ATOM 773 O O . GLY A 1 100 ? 4.150 -4.182 10.941 1.00 94.75 100 GLY A O 1
ATOM 774 N N . ILE A 1 101 ? 2.168 -3.148 11.100 1.00 96.25 101 ILE A N 1
ATOM 775 C CA . ILE A 1 101 ? 2.715 -1.800 11.298 1.00 96.25 101 ILE A CA 1
ATOM 776 C C . ILE A 1 101 ? 2.515 -1.378 12.756 1.00 96.25 101 ILE A C 1
ATOM 778 O O . ILE A 1 101 ? 1.428 -0.971 13.162 1.00 96.25 101 ILE A O 1
ATOM 782 N N . GLU A 1 102 ? 3.588 -1.446 13.543 1.00 94.94 102 GLU A N 1
ATOM 783 C CA . GLU A 1 102 ? 3.567 -1.209 14.990 1.00 94.94 102 GLU A CA 1
ATOM 784 C C . GLU A 1 102 ? 4.694 -0.272 15.447 1.00 94.94 102 GLU A C 1
ATOM 786 O O . GLU A 1 102 ? 5.605 0.070 14.690 1.00 94.94 102 GLU A O 1
ATOM 791 N N . GLY A 1 103 ? 4.638 0.151 16.713 1.00 93.94 103 GLY A N 1
ATOM 792 C CA . GLY A 1 103 ? 5.719 0.887 17.366 1.00 93.94 103 GLY A CA 1
ATOM 793 C C . GLY A 1 103 ? 6.121 2.162 16.621 1.00 93.94 103 GLY A C 1
ATOM 794 O O . GLY A 1 103 ? 5.279 2.992 16.273 1.00 93.94 103 GLY A O 1
ATOM 795 N N . GLU A 1 104 ? 7.423 2.323 16.381 1.00 93.88 104 GLU A N 1
ATOM 796 C CA . GLU A 1 104 ? 7.966 3.508 15.710 1.00 93.88 104 GLU A CA 1
ATOM 797 C C . GLU A 1 104 ? 7.455 3.655 14.268 1.00 93.88 104 GLU A C 1
ATOM 799 O O . GLU A 1 104 ? 7.181 4.774 13.827 1.00 93.88 104 GLU A O 1
ATOM 804 N N . ALA A 1 105 ? 7.246 2.543 13.554 1.00 93.06 105 ALA A N 1
ATOM 805 C CA . ALA A 1 105 ? 6.730 2.571 12.188 1.00 93.06 105 ALA A CA 1
ATOM 806 C C . ALA A 1 105 ? 5.329 3.198 12.130 1.00 93.06 105 ALA A C 1
ATOM 808 O O . ALA A 1 105 ? 5.062 4.016 11.250 1.00 93.06 105 ALA A O 1
ATOM 809 N N . TYR A 1 106 ? 4.469 2.890 13.109 1.00 94.56 106 TYR A N 1
ATOM 810 C CA . TYR A 1 106 ? 3.155 3.522 13.240 1.00 94.56 106 TYR A CA 1
ATOM 811 C C . TYR A 1 106 ? 3.267 5.028 13.534 1.00 94.56 106 TYR A C 1
ATOM 813 O O . TYR A 1 106 ? 2.624 5.848 12.876 1.00 94.56 106 TYR A O 1
ATOM 821 N N . VAL A 1 107 ? 4.111 5.415 14.498 1.00 94.38 107 VAL A N 1
ATOM 822 C CA . VAL A 1 107 ? 4.292 6.826 14.899 1.00 94.38 107 VAL A CA 1
ATOM 823 C C . VAL A 1 107 ? 4.752 7.689 13.720 1.00 94.38 107 VAL A C 1
ATOM 825 O O . V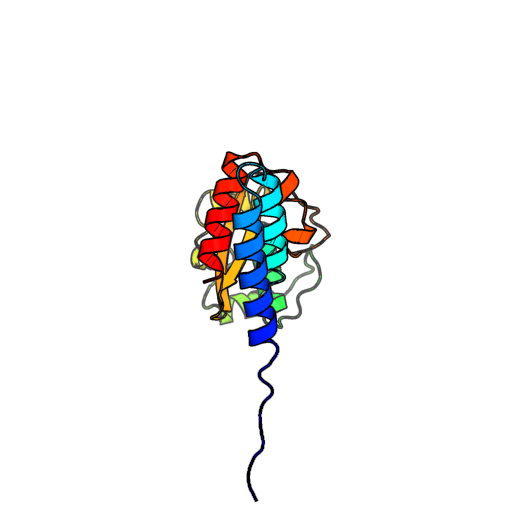AL A 1 107 ? 4.318 8.834 13.567 1.00 94.38 107 VAL A O 1
ATOM 828 N N . ARG A 1 108 ? 5.592 7.125 12.849 1.00 93.88 108 ARG A N 1
ATOM 829 C CA . ARG A 1 108 ? 6.183 7.818 11.700 1.00 93.88 108 ARG A CA 1
ATOM 830 C C . ARG A 1 108 ? 5.455 7.566 10.381 1.00 93.88 108 ARG A C 1
ATOM 832 O O . ARG A 1 108 ? 5.980 7.939 9.341 1.00 93.88 108 ARG A O 1
ATOM 839 N N . LEU A 1 109 ? 4.237 7.012 10.396 1.00 91.56 109 LEU A N 1
ATOM 840 C CA . LEU A 1 109 ? 3.451 6.722 9.182 1.00 91.56 109 LEU A CA 1
ATOM 841 C C . LEU A 1 109 ? 3.367 7.901 8.204 1.00 91.56 109 LEU A C 1
ATOM 843 O O . LEU A 1 109 ? 3.442 7.714 6.997 1.00 91.56 109 LEU A O 1
ATOM 847 N N . HIS A 1 110 ? 3.240 9.121 8.721 1.00 88.19 110 HIS A N 1
ATOM 848 C CA . HIS A 1 110 ? 3.136 10.347 7.925 1.00 88.19 110 HIS A CA 1
ATOM 849 C C . HIS A 1 110 ? 4.403 10.695 7.117 1.00 88.19 110 HIS A C 1
ATOM 851 O O . HIS A 1 110 ? 4.360 11.606 6.285 1.00 88.19 110 HIS A O 1
ATOM 857 N N . GLU A 1 111 ? 5.511 9.996 7.369 1.00 91.88 111 GLU A N 1
ATOM 858 C CA . GLU A 1 111 ? 6.804 10.114 6.687 1.00 91.88 111 GLU A CA 1
ATOM 859 C C . GLU A 1 111 ? 7.083 8.923 5.756 1.00 91.88 111 GLU A C 1
ATOM 861 O O . GLU A 1 111 ? 8.177 8.835 5.200 1.00 91.88 111 GLU A O 1
ATOM 866 N N . LYS A 1 112 ? 6.137 7.984 5.612 1.00 93.50 112 LYS A N 1
ATOM 867 C CA . LYS A 1 112 ? 6.333 6.736 4.866 1.00 93.50 112 LYS A CA 1
ATOM 868 C C . LYS A 1 112 ? 5.427 6.662 3.639 1.00 93.50 112 LYS A C 1
ATOM 870 O O . LYS A 1 112 ? 4.271 7.092 3.655 1.00 93.50 112 LYS A O 1
ATOM 875 N N . THR A 1 113 ? 5.947 6.040 2.592 1.00 94.06 113 THR A N 1
ATOM 876 C CA . THR A 1 113 ? 5.170 5.562 1.447 1.00 94.06 113 THR A CA 1
ATOM 877 C C . THR A 1 113 ? 4.783 4.109 1.705 1.00 94.06 113 THR A C 1
ATOM 879 O O . THR A 1 113 ? 5.620 3.319 2.136 1.00 94.06 113 THR A O 1
ATOM 882 N N . LEU A 1 114 ? 3.522 3.744 1.470 1.00 95.31 114 LEU A N 1
ATOM 883 C CA . LEU A 1 114 ? 3.051 2.367 1.616 1.00 95.31 114 LEU A CA 1
ATOM 884 C C . LEU A 1 114 ? 2.796 1.756 0.246 1.00 95.31 114 LEU A C 1
ATOM 886 O O . LEU A 1 114 ? 2.078 2.334 -0.570 1.00 95.31 114 LEU A O 1
ATOM 890 N N . VAL A 1 115 ? 3.339 0.560 0.036 1.00 96.12 115 VAL A N 1
ATOM 891 C CA . VAL A 1 115 ? 3.021 -0.300 -1.103 1.00 96.12 115 VAL A CA 1
ATOM 892 C C . VAL A 1 115 ? 2.138 -1.435 -0.608 1.00 96.12 115 VAL A C 1
ATOM 894 O O . VAL A 1 115 ? 2.543 -2.201 0.263 1.00 96.12 115 VAL A O 1
ATOM 897 N N . SER A 1 116 ? 0.926 -1.545 -1.141 1.00 96.56 116 SER A N 1
ATOM 898 C CA . SER A 1 116 ? 0.014 -2.654 -0.867 1.00 96.56 116 SER A CA 1
ATOM 899 C C . SER A 1 116 ? 0.000 -3.609 -2.046 1.00 96.56 116 SER A C 1
ATOM 901 O O . SER A 1 116 ? -0.125 -3.165 -3.183 1.00 96.56 116 SER A O 1
ATOM 903 N N . VAL A 1 117 ? 0.098 -4.911 -1.780 1.00 95.81 117 VAL A N 1
ATOM 904 C CA . VAL A 1 117 ? 0.030 -5.952 -2.809 1.00 95.81 117 VAL A CA 1
ATOM 905 C C . VAL A 1 117 ? -1.092 -6.920 -2.470 1.00 95.81 117 VAL A C 1
ATOM 907 O O . VAL A 1 117 ? -1.169 -7.418 -1.349 1.00 95.81 117 VAL A O 1
ATOM 910 N N . ARG A 1 118 ? -1.972 -7.178 -3.439 1.00 94.62 118 ARG A N 1
ATOM 911 C CA . ARG A 1 118 ? -3.088 -8.123 -3.350 1.00 94.62 118 ARG A CA 1
ATOM 912 C C . ARG A 1 118 ? -2.737 -9.428 -4.071 1.00 94.62 118 ARG A C 1
ATOM 914 O O . ARG A 1 118 ? -2.477 -9.420 -5.276 1.00 94.62 118 ARG A O 1
ATOM 921 N N . SER A 1 119 ? -2.803 -10.540 -3.348 1.00 91.31 119 SER A N 1
ATOM 922 C CA . SER A 1 119 ? -2.625 -11.890 -3.883 1.00 91.31 119 SER A CA 1
ATOM 923 C C . SER A 1 119 ? -3.786 -12.318 -4.785 1.00 91.31 119 SER A C 1
ATOM 925 O O . SER A 1 119 ? -4.849 -11.688 -4.829 1.00 91.31 119 SER A O 1
ATOM 927 N N . SER A 1 120 ? -3.612 -13.454 -5.461 1.00 85.69 120 SER A N 1
ATOM 928 C CA . SER A 1 120 ? -4.668 -14.125 -6.232 1.00 85.69 120 SER A CA 1
ATOM 929 C C . SER A 1 120 ? -5.892 -14.507 -5.380 1.00 85.69 120 SER A C 1
ATOM 931 O O . SER A 1 120 ? -7.020 -14.505 -5.869 1.00 85.69 120 SER A O 1
ATOM 933 N N . THR A 1 121 ? -5.683 -14.767 -4.087 1.00 88.31 121 THR A N 1
ATOM 934 C CA . THR A 1 121 ? -6.731 -15.096 -3.106 1.00 88.31 121 THR A CA 1
ATOM 935 C C . THR A 1 121 ? -7.385 -13.864 -2.472 1.00 88.31 121 THR A C 1
ATOM 937 O O . THR A 1 121 ? -8.289 -14.001 -1.650 1.00 88.31 121 THR A O 1
ATOM 940 N N . GLY A 1 122 ? -6.943 -12.655 -2.833 1.00 85.19 122 GLY A N 1
ATOM 941 C CA . GLY A 1 122 ? -7.452 -11.394 -2.289 1.00 85.19 122 GLY A CA 1
ATOM 942 C C . GLY A 1 122 ? -6.806 -10.958 -0.969 1.00 85.19 122 GLY A C 1
ATOM 943 O O . GLY A 1 122 ? -7.135 -9.877 -0.468 1.00 85.19 122 GLY A O 1
ATOM 944 N N . MET A 1 123 ? -5.871 -11.746 -0.426 1.00 87.81 123 MET A N 1
ATOM 945 C CA . MET A 1 123 ? -5.077 -11.368 0.744 1.00 87.81 123 MET A CA 1
ATOM 946 C C . MET A 1 123 ? -4.177 -10.182 0.398 1.00 87.81 123 MET A C 1
ATOM 948 O O . MET A 1 123 ? -3.655 -10.099 -0.711 1.00 87.81 123 MET A O 1
ATOM 952 N N . ARG A 1 124 ? -4.007 -9.245 1.334 1.00 93.00 124 ARG A N 1
ATOM 953 C CA . ARG A 1 124 ? -3.172 -8.060 1.126 1.00 93.00 124 ARG A CA 1
ATOM 954 C C . ARG A 1 124 ? -2.000 -8.037 2.084 1.00 93.00 124 ARG A C 1
ATOM 956 O O . ARG A 1 124 ? -2.193 -8.177 3.288 1.00 93.00 124 ARG A O 1
ATOM 963 N N . THR A 1 125 ? -0.818 -7.793 1.544 1.00 95.12 125 THR A N 1
ATOM 964 C CA . THR A 1 125 ? 0.391 -7.480 2.304 1.00 95.12 125 THR A CA 1
ATOM 965 C C . THR A 1 125 ? 0.770 -6.024 2.075 1.00 95.12 125 THR A C 1
ATOM 967 O O . THR A 1 125 ? 0.325 -5.394 1.109 1.00 95.12 125 THR A O 1
ATOM 970 N N . VAL A 1 126 ? 1.560 -5.466 2.990 1.00 96.75 126 VAL A N 1
ATOM 971 C CA . VAL A 1 126 ? 2.034 -4.082 2.904 1.00 96.75 126 VAL A CA 1
ATOM 972 C C . VAL A 1 126 ? 3.537 -4.002 3.139 1.00 96.75 126 VAL A C 1
ATOM 974 O O . VAL A 1 126 ? 4.084 -4.767 3.929 1.00 96.75 126 VAL A O 1
ATOM 977 N N . LEU A 1 127 ? 4.181 -3.062 2.455 1.00 96.12 127 LEU A N 1
ATOM 978 C CA . LEU A 1 127 ? 5.573 -2.671 2.645 1.00 96.12 127 LEU A CA 1
ATOM 979 C C . LEU A 1 127 ? 5.618 -1.168 2.916 1.00 96.12 127 LEU A C 1
ATOM 981 O O . LEU A 1 127 ? 4.935 -0.397 2.239 1.00 96.12 127 LEU A O 1
ATOM 985 N N . LEU A 1 128 ? 6.425 -0.760 3.895 1.00 95.31 128 LEU A N 1
ATOM 986 C CA . LEU A 1 128 ? 6.721 0.643 4.163 1.00 95.31 128 LEU A CA 1
ATOM 987 C C . LEU A 1 128 ? 8.069 1.013 3.553 1.00 95.31 128 LEU A C 1
ATOM 989 O O . LEU A 1 128 ? 9.046 0.289 3.722 1.00 95.31 128 LEU A O 1
ATOM 993 N N . ILE A 1 129 ? 8.101 2.159 2.885 1.00 93.62 129 ILE A N 1
ATOM 994 C CA . ILE A 1 129 ? 9.299 2.777 2.326 1.00 93.62 129 ILE A CA 1
ATOM 995 C C . ILE A 1 129 ? 9.480 4.137 2.989 1.00 93.62 129 ILE A C 1
ATOM 997 O O . ILE A 1 129 ? 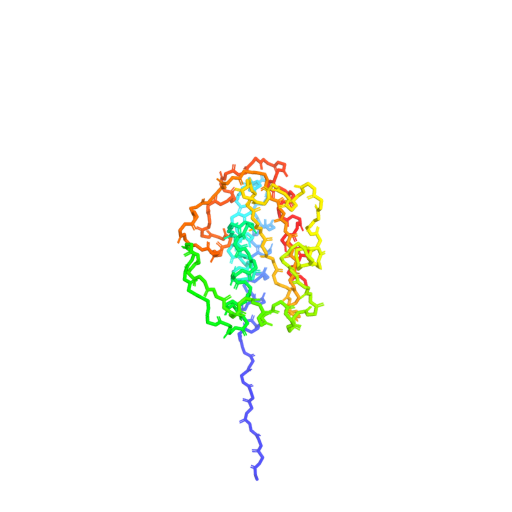8.515 4.883 3.191 1.00 93.62 129 ILE A O 1
ATOM 1001 N N . ASP A 1 130 ? 10.721 4.448 3.337 1.00 90.31 130 ASP A N 1
ATOM 1002 C CA . ASP A 1 130 ? 11.079 5.697 3.989 1.00 90.31 130 ASP A CA 1
ATOM 1003 C C . ASP A 1 130 ? 10.993 6.869 3.008 1.00 90.31 130 ASP A C 1
ATOM 1005 O O . ASP A 1 130 ? 11.494 6.815 1.889 1.00 90.31 130 ASP A O 1
ATOM 1009 N N . GLY A 1 131 ? 10.346 7.952 3.437 1.00 84.38 131 GLY A N 1
ATOM 1010 C CA . GLY A 1 131 ? 10.132 9.133 2.613 1.00 84.38 131 GLY A CA 1
ATOM 1011 C C . GLY A 1 131 ? 8.770 9.159 1.921 1.00 84.38 131 GLY A C 1
ATOM 1012 O O . GLY A 1 131 ? 8.118 8.144 1.662 1.00 84.38 131 GLY A O 1
ATOM 1013 N N . LEU A 1 132 ? 8.324 10.378 1.620 1.00 73.81 132 LEU A N 1
ATOM 1014 C CA . LEU A 1 132 ? 7.092 10.643 0.883 1.00 73.81 132 LEU A CA 1
ATOM 1015 C C . LEU A 1 132 ? 7.420 10.752 -0.598 1.00 73.81 132 LEU A C 1
ATOM 1017 O O . LEU A 1 132 ? 7.820 11.807 -1.090 1.00 73.81 132 LEU A O 1
ATOM 1021 N N . LEU A 1 133 ? 7.258 9.640 -1.302 1.00 68.19 133 LEU A N 1
ATOM 1022 C CA . LEU A 1 133 ? 7.661 9.506 -2.695 1.00 68.19 133 LEU A CA 1
ATOM 1023 C C . LEU A 1 133 ? 6.472 9.623 -3.658 1.00 68.19 133 LEU A C 1
ATOM 1025 O O . LEU A 1 133 ? 6.588 9.204 -4.805 1.00 68.19 133 LEU A O 1
ATOM 1029 N N . TYR A 1 134 ? 5.361 10.236 -3.241 1.00 66.31 134 TYR A N 1
ATOM 1030 C CA . TYR A 1 134 ? 4.139 10.416 -4.039 1.00 66.31 134 TYR A CA 1
ATOM 1031 C C . TYR A 1 134 ? 3.386 11.702 -3.625 1.00 66.31 134 TYR A C 1
ATOM 1033 O O . TYR A 1 134 ? 3.675 12.303 -2.587 1.00 66.31 134 TYR A O 1
ATOM 1041 N N . ASP A 1 135 ? 2.433 12.145 -4.450 1.00 65.62 135 ASP A N 1
ATOM 1042 C CA . ASP A 1 135 ? 1.552 13.280 -4.143 1.00 65.62 135 ASP A CA 1
ATOM 1043 C C . ASP A 1 135 ? 0.402 12.840 -3.220 1.00 65.62 135 ASP A C 1
ATOM 1045 O O . ASP A 1 135 ? -0.434 12.013 -3.592 1.00 65.62 135 ASP A O 1
ATOM 1049 N N . ARG A 1 136 ? 0.328 13.434 -2.020 1.00 62.38 136 ARG A N 1
ATOM 1050 C CA . ARG A 1 136 ? -0.696 13.152 -0.997 1.00 62.38 136 ARG A CA 1
ATOM 1051 C C . ARG A 1 136 ? -2.136 13.323 -1.480 1.00 62.38 136 ARG A C 1
ATOM 1053 O O . ARG A 1 136 ? -3.028 12.741 -0.866 1.00 62.38 136 ARG A O 1
ATOM 1060 N N . GLN A 1 137 ? -2.375 14.116 -2.525 1.00 60.94 137 GLN A N 1
ATOM 1061 C CA . GLN A 1 137 ? -3.722 14.375 -3.043 1.00 60.94 137 GLN A CA 1
ATOM 1062 C C . GLN A 1 137 ? -4.205 13.326 -4.054 1.00 60.94 137 GLN A C 1
ATOM 1064 O O . GLN A 1 137 ? -5.406 13.247 -4.306 1.00 60.94 137 GLN A O 1
ATOM 1069 N N . ALA A 1 138 ? -3.311 12.495 -4.599 1.00 63.59 138 ALA A N 1
ATOM 1070 C CA . ALA A 1 138 ? -3.658 11.499 -5.617 1.00 63.59 138 ALA A CA 1
ATOM 1071 C C . ALA A 1 138 ? -4.402 10.272 -5.053 1.00 63.59 138 ALA A C 1
ATOM 1073 O O . ALA A 1 138 ? -5.027 9.525 -5.804 1.00 63.59 138 ALA A O 1
ATOM 1074 N N . GLY A 1 139 ? -4.361 10.060 -3.733 1.00 82.62 139 GLY A N 1
ATOM 1075 C CA . GLY A 1 139 ? -4.813 8.811 -3.123 1.00 82.62 139 GLY A CA 1
ATOM 1076 C C . GLY A 1 139 ? -3.862 7.651 -3.434 1.00 82.62 139 GLY A C 1
ATOM 1077 O O . GLY A 1 139 ? -2.687 7.863 -3.724 1.00 82.62 139 GLY A O 1
ATOM 1078 N N . PHE A 1 140 ? -4.363 6.419 -3.328 1.00 90.62 140 PHE A N 1
ATOM 1079 C CA . PHE A 1 140 ? -3.608 5.233 -3.731 1.00 90.62 140 PHE A CA 1
ATOM 1080 C C . PHE A 1 140 ? -3.764 5.003 -5.232 1.00 90.62 140 PHE A C 1
ATOM 1082 O O . PHE A 1 140 ? -4.887 4.935 -5.733 1.00 90.62 140 PHE A O 1
ATOM 1089 N N . VAL A 1 141 ? -2.639 4.852 -5.925 1.00 92.25 141 VAL A N 1
ATOM 1090 C CA . VAL A 1 141 ? -2.575 4.640 -7.378 1.00 92.25 141 VAL A CA 1
ATOM 1091 C C . VAL A 1 141 ? -1.832 3.343 -7.699 1.00 92.25 141 VAL A C 1
ATOM 1093 O O . VAL A 1 141 ? -1.047 2.882 -6.866 1.00 92.25 141 VAL A O 1
ATOM 1096 N N . PRO A 1 142 ? -2.036 2.732 -8.879 1.00 93.50 142 PRO A N 1
ATOM 1097 C CA . PRO A 1 142 ? -1.256 1.572 -9.298 1.00 93.50 142 PRO A CA 1
ATOM 1098 C C . PRO A 1 142 ? 0.255 1.836 -9.239 1.00 93.50 142 PRO A C 1
ATOM 1100 O O . PRO A 1 142 ? 0.717 2.930 -9.567 1.00 93.50 142 PRO A O 1
ATOM 1103 N N . LEU A 1 143 ? 1.049 0.823 -8.878 1.00 93.12 143 LEU A N 1
ATOM 1104 C CA . LEU A 1 143 ? 2.509 0.946 -8.768 1.00 93.12 143 LEU A CA 1
ATOM 1105 C C . LEU A 1 143 ? 3.140 1.495 -10.057 1.00 93.12 143 LEU A C 1
ATOM 1107 O O . LEU A 1 143 ? 4.004 2.370 -9.991 1.00 93.12 143 LEU A O 1
ATOM 1111 N N . ALA A 1 144 ? 2.653 1.047 -11.217 1.00 91.44 144 ALA A N 1
ATOM 1112 C CA . ALA A 1 144 ? 3.112 1.500 -12.531 1.00 91.44 144 ALA A CA 1
ATOM 1113 C C . ALA A 1 144 ? 2.874 3.000 -12.795 1.00 91.44 144 ALA A C 1
ATOM 1115 O O . ALA A 1 144 ? 3.570 3.590 -13.616 1.00 91.44 144 ALA A O 1
ATOM 1116 N N . GLU A 1 145 ? 1.915 3.616 -12.101 1.00 90.56 145 GLU A N 1
ATOM 1117 C CA . GLU A 1 145 ? 1.517 5.020 -12.271 1.00 90.56 145 GLU A CA 1
ATOM 1118 C C . GLU A 1 145 ? 2.128 5.945 -11.204 1.00 90.56 145 GLU A C 1
ATOM 1120 O O . GLU A 1 145 ? 2.037 7.163 -11.313 1.00 90.56 145 GLU A O 1
ATOM 1125 N N . SER A 1 146 ? 2.771 5.387 -10.174 1.00 88.12 146 SER A N 1
ATOM 1126 C CA . SER A 1 146 ? 3.226 6.138 -8.992 1.00 88.12 146 SER A CA 1
ATOM 1127 C C . SER A 1 146 ? 4.598 6.816 -9.124 1.00 88.12 146 SER A C 1
ATOM 1129 O O . SER A 1 146 ? 5.036 7.481 -8.187 1.00 88.12 146 SER A O 1
ATOM 1131 N N . ASP A 1 147 ? 5.319 6.593 -10.228 1.00 88.44 147 ASP A N 1
ATOM 1132 C CA . ASP A 1 147 ? 6.744 6.936 -10.420 1.00 88.44 147 ASP A CA 1
ATOM 1133 C C . ASP A 1 147 ? 7.712 6.371 -9.352 1.00 88.44 147 ASP A C 1
ATOM 1135 O O . ASP A 1 147 ? 8.919 6.606 -9.437 1.00 88.44 147 ASP A O 1
ATOM 1139 N N . LEU A 1 148 ? 7.235 5.577 -8.382 1.00 90.44 148 LEU A N 1
ATOM 1140 C CA . LEU A 1 148 ? 8.034 5.056 -7.269 1.00 90.44 148 LEU A CA 1
ATOM 1141 C C . LEU A 1 148 ? 9.263 4.280 -7.760 1.00 90.44 148 LEU A C 1
ATOM 1143 O O . LEU A 1 148 ? 10.375 4.545 -7.322 1.00 90.44 148 LEU A O 1
ATOM 1147 N N . VAL A 1 149 ? 9.084 3.399 -8.749 1.00 89.81 149 VAL A N 1
ATOM 1148 C CA . VAL A 1 149 ? 10.162 2.605 -9.375 1.00 89.81 149 VAL A CA 1
ATOM 1149 C C . VAL A 1 149 ? 11.307 3.471 -9.921 1.00 89.81 149 VAL A C 1
ATOM 1151 O O . VAL A 1 149 ? 12.452 3.027 -9.995 1.00 89.81 149 VAL A O 1
ATOM 1154 N N . ARG A 1 150 ? 11.022 4.716 -10.312 1.00 88.31 150 ARG A N 1
ATOM 1155 C CA . ARG A 1 150 ? 12.028 5.642 -10.849 1.00 88.31 150 ARG A CA 1
ATOM 1156 C C . ARG A 1 150 ? 12.773 6.421 -9.771 1.00 88.31 150 ARG A C 1
ATOM 1158 O O . ARG A 1 150 ? 13.792 7.032 -10.079 1.00 88.31 150 ARG A O 1
ATOM 1165 N N . ARG A 1 151 ? 12.242 6.439 -8.548 1.00 89.44 151 ARG A N 1
ATOM 1166 C CA . ARG A 1 151 ? 12.744 7.233 -7.418 1.00 89.44 151 ARG A CA 1
ATOM 1167 C C . ARG A 1 151 ? 13.624 6.438 -6.462 1.00 89.44 151 ARG A C 1
ATOM 1169 O O . ARG A 1 151 ? 14.411 7.059 -5.760 1.00 89.44 151 ARG A O 1
ATOM 1176 N N . LEU A 1 152 ? 13.465 5.119 -6.437 1.00 90.31 152 LEU A N 1
ATOM 1177 C CA . LEU A 1 152 ? 14.236 4.224 -5.581 1.00 90.31 152 LEU A CA 1
ATOM 1178 C C . LEU A 1 152 ? 15.632 3.973 -6.146 1.00 90.31 152 LEU A C 1
ATOM 1180 O O . LEU A 1 152 ? 15.814 3.915 -7.369 1.00 90.31 152 LEU A O 1
ATOM 1184 N N . ASP A 1 153 ? 16.600 3.796 -5.251 1.00 89.69 153 ASP A N 1
ATOM 1185 C CA . ASP A 1 153 ? 17.906 3.268 -5.629 1.00 89.69 153 ASP A CA 1
ATOM 1186 C C . ASP A 1 153 ? 17.841 1.763 -5.954 1.00 89.69 153 ASP A C 1
ATOM 1188 O O . ASP A 1 153 ? 16.789 1.128 -5.885 1.00 89.69 153 ASP A O 1
ATOM 1192 N N . GLU A 1 154 ? 18.960 1.180 -6.385 1.00 86.12 154 GLU A N 1
ATOM 1193 C CA . GLU A 1 154 ? 18.988 -0.221 -6.813 1.00 86.12 154 GLU A CA 1
ATOM 1194 C C . GLU A 1 154 ? 18.648 -1.201 -5.677 1.00 86.12 154 GLU A C 1
ATOM 1196 O O . GLU A 1 154 ? 17.953 -2.189 -5.919 1.00 86.12 154 GLU A O 1
ATOM 1201 N N . GLU A 1 155 ? 19.085 -0.928 -4.446 1.00 89.06 155 GLU A N 1
ATOM 1202 C CA . GLU A 1 155 ? 18.843 -1.792 -3.286 1.00 89.06 155 GLU A CA 1
ATOM 1203 C C . GLU A 1 155 ? 17.371 -1.740 -2.867 1.00 89.06 155 GLU A C 1
ATOM 1205 O O . GLU A 1 155 ? 16.706 -2.776 -2.754 1.00 89.06 155 GLU A O 1
ATOM 1210 N N . GLU A 1 156 ? 16.835 -0.530 -2.719 1.00 91.25 156 GLU A N 1
ATOM 1211 C CA . GLU A 1 156 ? 15.427 -0.288 -2.417 1.00 91.25 156 GLU A CA 1
ATOM 1212 C C . GLU A 1 156 ? 14.517 -0.883 -3.496 1.00 91.25 156 GLU A C 1
ATOM 1214 O O . GLU A 1 156 ? 13.476 -1.478 -3.197 1.00 91.25 156 GLU A O 1
ATOM 1219 N N . LEU A 1 157 ? 14.921 -0.767 -4.762 1.00 90.88 157 LEU A N 1
ATOM 1220 C CA . LEU A 1 157 ? 14.164 -1.291 -5.883 1.00 90.88 157 LEU A CA 1
ATOM 1221 C C . LEU A 1 157 ? 14.151 -2.821 -5.912 1.00 90.88 157 LEU A C 1
ATOM 1223 O O . LEU A 1 157 ? 13.101 -3.415 -6.169 1.00 90.88 157 LEU A O 1
ATOM 1227 N N . MET A 1 158 ? 15.285 -3.470 -5.637 1.00 88.38 158 MET A N 1
ATOM 1228 C CA . MET A 1 158 ? 15.341 -4.929 -5.515 1.00 88.38 158 MET A CA 1
ATOM 1229 C C . MET A 1 158 ? 14.446 -5.422 -4.374 1.00 88.38 158 MET A C 1
ATOM 1231 O O . MET A 1 158 ? 13.658 -6.345 -4.585 1.00 88.38 158 MET A O 1
ATOM 1235 N N . SER A 1 159 ? 14.505 -4.764 -3.213 1.00 91.81 159 SER A N 1
ATOM 1236 C CA . SER A 1 159 ? 13.656 -5.071 -2.055 1.00 91.81 159 SER A CA 1
ATOM 1237 C C . SER A 1 159 ? 12.164 -4.920 -2.381 1.00 91.81 159 SER A C 1
ATOM 1239 O O . SER A 1 159 ? 11.360 -5.823 -2.125 1.00 91.81 159 SER A O 1
ATOM 1241 N N . LEU A 1 160 ? 11.785 -3.825 -3.055 1.00 93.44 160 LEU A N 1
ATOM 1242 C CA . LEU A 1 160 ? 10.418 -3.623 -3.535 1.00 93.44 160 LEU A CA 1
ATOM 1243 C C . LEU A 1 160 ? 9.981 -4.747 -4.485 1.00 93.44 160 LEU A C 1
ATOM 1245 O O . LEU A 1 160 ? 8.863 -5.252 -4.370 1.00 93.44 160 LEU A O 1
ATOM 1249 N N . MET A 1 161 ? 10.836 -5.145 -5.431 1.00 91.25 161 MET A N 1
ATOM 1250 C CA . MET A 1 161 ? 10.494 -6.185 -6.404 1.00 91.25 161 MET A CA 1
ATOM 1251 C C . MET A 1 161 ? 10.347 -7.559 -5.756 1.00 91.25 161 MET A C 1
ATOM 1253 O O . MET A 1 161 ? 9.410 -8.287 -6.087 1.00 91.25 161 MET A O 1
ATOM 1257 N N . GLU A 1 162 ? 11.214 -7.906 -4.806 1.00 89.62 162 GLU A N 1
ATOM 1258 C CA . GLU A 1 162 ? 11.086 -9.140 -4.033 1.00 89.62 162 GLU A CA 1
ATOM 1259 C C . GLU A 1 162 ? 9.753 -9.186 -3.274 1.00 89.62 162 GLU A C 1
ATOM 1261 O O . GLU A 1 162 ? 9.028 -10.187 -3.347 1.00 89.62 162 GLU A O 1
ATOM 1266 N N . PHE A 1 163 ? 9.385 -8.083 -2.617 1.00 93.69 163 PHE A N 1
ATOM 1267 C CA . PHE A 1 163 ? 8.114 -7.955 -1.911 1.00 93.69 163 PHE A CA 1
ATOM 1268 C C . PHE A 1 163 ? 6.910 -8.111 -2.852 1.00 93.69 163 PHE A C 1
ATOM 1270 O O . PHE A 1 163 ? 6.016 -8.922 -2.590 1.00 93.69 163 PHE A O 1
ATOM 1277 N N . VAL A 1 164 ? 6.895 -7.385 -3.974 1.00 91.69 164 VAL A N 1
ATOM 1278 C CA . VAL A 1 164 ? 5.784 -7.412 -4.937 1.00 91.69 164 VAL A CA 1
ATOM 1279 C C . VAL A 1 164 ? 5.612 -8.800 -5.547 1.00 91.69 164 VAL A C 1
ATOM 1281 O O . VAL A 1 164 ? 4.504 -9.337 -5.551 1.00 91.69 164 VAL A O 1
ATOM 1284 N N . LEU A 1 165 ? 6.695 -9.418 -6.022 1.00 87.19 165 LEU A N 1
ATOM 1285 C CA . LEU A 1 165 ? 6.646 -10.736 -6.662 1.00 87.19 165 LEU A CA 1
ATOM 1286 C C . LEU A 1 165 ? 6.270 -11.858 -5.687 1.00 87.19 165 LEU A C 1
ATOM 1288 O O . LEU A 1 165 ? 5.685 -12.863 -6.100 1.00 87.19 165 LEU A O 1
ATOM 1292 N N . SER A 1 166 ? 6.587 -11.694 -4.404 1.00 88.06 166 SER A N 1
ATOM 1293 C CA . SER A 1 166 ? 6.176 -12.628 -3.356 1.00 88.06 166 SER A CA 1
ATOM 1294 C C . SER A 1 166 ? 4.707 -12.446 -2.970 1.00 88.06 166 SER A C 1
ATOM 1296 O O . SER A 1 166 ? 4.015 -13.437 -2.753 1.00 88.06 166 SER A O 1
ATOM 1298 N N . GLY A 1 167 ? 4.214 -11.203 -2.931 1.00 81.44 167 GLY A N 1
ATOM 1299 C CA . GLY A 1 167 ? 2.849 -10.874 -2.506 1.00 81.44 167 GLY A CA 1
ATOM 1300 C C . GLY A 1 167 ? 1.753 -11.178 -3.533 1.00 81.44 167 GLY A C 1
ATOM 1301 O O . GLY A 1 167 ? 0.593 -11.328 -3.159 1.00 81.44 167 GLY A O 1
ATOM 1302 N N . VAL A 1 168 ? 2.091 -11.283 -4.822 1.00 82.06 168 VAL A N 1
ATOM 1303 C CA . VAL A 1 168 ? 1.106 -11.568 -5.886 1.00 82.06 168 VAL A CA 1
ATOM 1304 C C . VAL A 1 168 ? 0.753 -13.046 -6.058 1.00 82.06 168 VAL A C 1
ATOM 1306 O O . VAL A 1 168 ? -0.158 -13.346 -6.836 1.00 82.06 168 VAL A O 1
ATOM 1309 N N . ARG A 1 169 ? 1.481 -13.949 -5.391 1.00 74.19 169 ARG A N 1
ATOM 1310 C CA . ARG A 1 169 ? 1.271 -15.402 -5.468 1.00 74.19 169 ARG A CA 1
ATOM 1311 C C . ARG A 1 169 ? -0.075 -15.791 -4.857 1.00 74.19 169 ARG A C 1
ATOM 1313 O O . ARG A 1 169 ? -0.389 -15.298 -3.756 1.00 74.19 169 ARG A O 1
#